Protein AF-D2TXH5-F1 (afdb_monomer_lite)

Organism: NCBI:txid638

Sequence (68 aa):
MVDTFIIELIQPNGLAMDASGYLDWEGLICMEKTGKCTEEHRKLVEEWLKNQGMKKVVTSELFDIWWD

Structure (mmCIF, N/CA/C/O backbone):
data_AF-D2TXH5-F1
#
_entry.id   AF-D2TXH5-F1
#
loop_
_atom_site.group_PDB
_atom_site.id
_atom_site.type_symbol
_atom_site.label_atom_id
_atom_site.label_alt_id
_atom_site.label_comp_id
_atom_site.label_asym_id
_atom_site.label_entity_id
_atom_site.label_seq_id
_atom_site.pdbx_PDB_ins_code
_atom_site.Cartn_x
_atom_site.Cartn_y
_atom_site.Cartn_z
_atom_site.occupancy
_atom_site.B_iso_or_equiv
_atom_site.auth_seq_id
_atom_site.auth_comp_id
_atom_site.auth_asym_id
_atom_site.auth_atom_id
_atom_site.pdbx_PDB_model_num
ATOM 1 N N . MET A 1 1 ? -12.970 10.141 0.296 1.00 76.38 1 MET A N 1
ATOM 2 C CA . MET A 1 1 ? -12.165 9.020 0.835 1.00 76.38 1 MET A CA 1
ATOM 3 C C . MET A 1 1 ? -11.098 8.597 -0.162 1.00 76.38 1 MET A C 1
ATOM 5 O O . MET A 1 1 ? -9.932 8.650 0.195 1.00 76.38 1 MET A O 1
ATOM 9 N N . VAL A 1 2 ? -11.473 8.256 -1.401 1.00 87.25 2 VAL A N 1
ATOM 10 C CA . VAL A 1 2 ? -10.506 7.965 -2.477 1.00 87.25 2 VAL A CA 1
ATOM 11 C C . VAL A 1 2 ? -9.589 9.162 -2.749 1.00 87.25 2 VAL A C 1
ATOM 13 O O . VAL A 1 2 ? -8.378 8.991 -2.764 1.00 87.25 2 VAL A O 1
ATOM 16 N N . ASP A 1 3 ? -10.132 10.380 -2.833 1.00 93.12 3 ASP A N 1
ATOM 17 C CA . ASP A 1 3 ? -9.313 11.589 -3.040 1.00 93.12 3 ASP A CA 1
ATOM 18 C C . ASP A 1 3 ? -8.256 11.781 -1.945 1.00 93.12 3 ASP A C 1
ATOM 20 O O . ASP A 1 3 ? -7.100 12.070 -2.231 1.00 93.12 3 ASP A O 1
ATOM 24 N N . THR A 1 4 ? -8.636 11.563 -0.683 1.00 94.81 4 THR A N 1
ATOM 25 C CA . THR A 1 4 ? -7.728 11.651 0.468 1.00 94.81 4 THR A CA 1
ATOM 26 C C . THR A 1 4 ? -6.614 10.614 0.371 1.00 94.81 4 THR A C 1
ATOM 28 O O . THR A 1 4 ? -5.454 10.951 0.568 1.00 94.81 4 THR A O 1
ATOM 31 N N . PHE A 1 5 ? -6.943 9.374 -0.003 1.00 94.62 5 PHE A N 1
ATOM 32 C CA . PHE A 1 5 ? -5.944 8.328 -0.221 1.00 94.62 5 PHE A CA 1
ATOM 33 C C . PHE A 1 5 ? -4.964 8.704 -1.337 1.00 94.62 5 PHE A C 1
ATOM 35 O O . PHE A 1 5 ? -3.753 8.528 -1.198 1.00 94.62 5 PHE A O 1
ATOM 42 N N . ILE A 1 6 ? -5.476 9.283 -2.424 1.00 95.12 6 ILE A N 1
ATO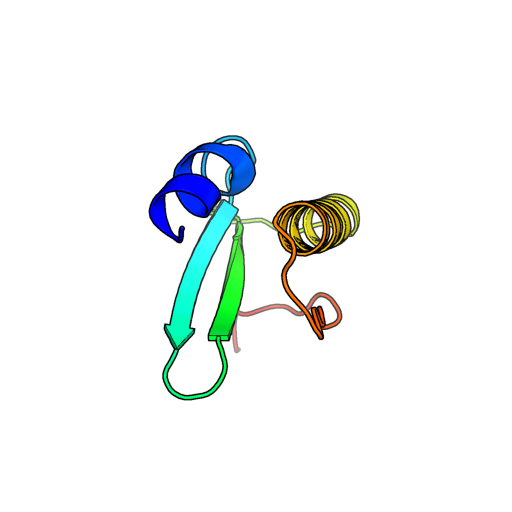M 43 C CA . ILE A 1 6 ? -4.652 9.710 -3.553 1.00 95.12 6 ILE A CA 1
ATOM 44 C C . ILE A 1 6 ? -3.690 10.830 -3.139 1.00 95.12 6 ILE A C 1
ATOM 46 O O . ILE A 1 6 ? -2.493 10.742 -3.412 1.00 95.12 6 ILE A O 1
ATOM 50 N N . ILE A 1 7 ? -4.207 11.860 -2.466 1.00 97.06 7 ILE A N 1
ATOM 51 C CA . ILE A 1 7 ? -3.453 13.064 -2.097 1.00 97.06 7 ILE A CA 1
ATOM 52 C C . ILE A 1 7 ? -2.440 12.781 -0.985 1.00 97.06 7 ILE A C 1
ATOM 54 O O . ILE A 1 7 ? -1.324 13.290 -1.030 1.00 97.06 7 ILE A O 1
ATOM 58 N N . GLU A 1 8 ? -2.814 11.992 0.021 1.00 96.19 8 GLU A N 1
ATOM 59 C CA . GLU A 1 8 ? -1.969 11.774 1.200 1.00 96.19 8 GLU A CA 1
ATOM 60 C C . GLU A 1 8 ? -0.985 10.618 1.031 1.00 96.19 8 GLU A C 1
ATOM 62 O O . GLU A 1 8 ? 0.075 10.633 1.655 1.00 96.19 8 GLU A O 1
ATOM 67 N N . LEU A 1 9 ? -1.320 9.618 0.208 1.00 96.44 9 LEU A N 1
ATOM 68 C CA . LEU A 1 9 ? -0.539 8.389 0.117 1.00 96.44 9 LEU A CA 1
ATOM 69 C C . LEU A 1 9 ? -0.036 8.088 -1.289 1.00 96.44 9 LEU A C 1
ATOM 71 O O . LEU A 1 9 ? 1.157 7.850 -1.456 1.00 96.44 9 LEU A O 1
ATOM 75 N N . ILE A 1 10 ? -0.901 8.084 -2.300 1.00 97.19 10 ILE A N 1
ATOM 76 C CA . ILE A 1 10 ? -0.506 7.612 -3.635 1.00 97.19 10 ILE A CA 1
ATOM 77 C C . ILE A 1 10 ? 0.480 8.588 -4.291 1.00 97.19 10 ILE A C 1
ATOM 79 O O . ILE A 1 10 ? 1.613 8.213 -4.596 1.00 97.19 10 ILE A O 1
ATOM 83 N N . GLN A 1 11 ? 0.097 9.858 -4.437 1.00 96.19 11 GLN A N 1
ATOM 84 C CA . GLN A 1 11 ? 0.918 10.860 -5.125 1.00 96.19 11 GLN A CA 1
ATOM 85 C C . GLN A 1 11 ? 2.247 11.163 -4.410 1.00 96.19 11 GLN A C 1
ATOM 87 O O . GLN A 1 11 ? 3.278 11.180 -5.085 1.00 96.19 11 GLN A O 1
ATOM 92 N N . PRO A 1 12 ? 2.297 11.354 -3.073 1.00 97.19 12 PRO A N 1
ATOM 93 C CA . PRO A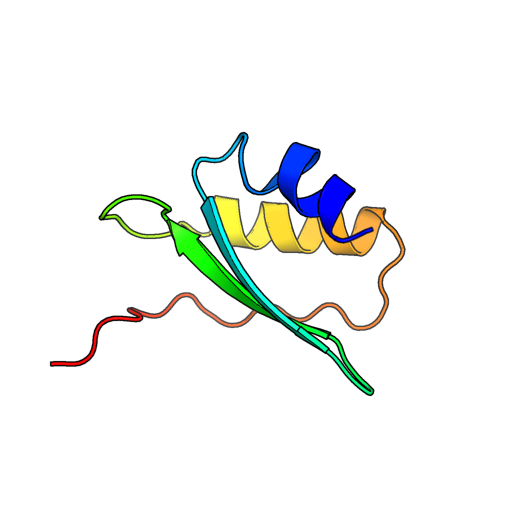 1 12 ? 3.554 11.677 -2.392 1.00 97.19 12 PRO A CA 1
ATOM 94 C C . PRO A 1 12 ? 4.597 10.556 -2.450 1.00 97.19 12 PRO A C 1
ATOM 96 O O . PRO A 1 12 ? 5.791 10.831 -2.355 1.00 97.19 12 PRO A O 1
ATOM 99 N N . ASN A 1 13 ? 4.156 9.306 -2.624 1.00 97.00 13 ASN A N 1
ATOM 100 C CA . ASN A 1 13 ? 5.033 8.137 -2.718 1.00 97.00 13 ASN A CA 1
ATOM 101 C C . ASN A 1 13 ? 5.333 7.731 -4.175 1.00 97.00 13 ASN A C 1
ATOM 103 O O . ASN A 1 13 ? 5.952 6.694 -4.403 1.00 97.00 13 ASN A O 1
ATOM 107 N N . GLY A 1 14 ? 4.917 8.532 -5.168 1.00 96.44 14 GLY A N 1
ATOM 108 C CA . GLY A 1 14 ? 5.148 8.239 -6.589 1.00 96.44 14 GLY A CA 1
ATOM 109 C C . GLY A 1 14 ? 4.459 6.957 -7.066 1.00 96.44 14 GLY A C 1
ATOM 110 O O . GLY A 1 14 ? 4.969 6.261 -7.950 1.00 96.44 14 GLY A O 1
ATOM 111 N N . LEU A 1 15 ? 3.332 6.617 -6.441 1.00 96.81 15 LEU A N 1
ATOM 112 C CA . LEU A 1 15 ? 2.525 5.453 -6.773 1.00 96.81 15 LEU A CA 1
ATOM 113 C C . LEU A 1 15 ? 1.422 5.844 -7.762 1.00 96.81 15 LEU A C 1
ATOM 115 O O . LEU A 1 15 ? 0.996 6.995 -7.835 1.00 96.81 15 LEU A O 1
ATOM 119 N N . ALA A 1 16 ? 0.927 4.854 -8.489 1.00 95.50 16 ALA A N 1
ATOM 120 C CA . ALA A 1 16 ? -0.308 4.914 -9.249 1.00 95.50 16 ALA A CA 1
ATOM 121 C C . ALA A 1 16 ? -1.282 3.869 -8.704 1.00 95.50 16 ALA A C 1
ATOM 123 O O . ALA A 1 16 ? -0.877 2.860 -8.122 1.00 95.50 16 ALA A O 1
ATOM 124 N N . MET A 1 17 ? -2.573 4.128 -8.886 1.00 94.06 17 MET A N 1
ATOM 125 C CA . MET A 1 17 ? -3.634 3.241 -8.436 1.00 94.06 17 MET A CA 1
ATOM 126 C C . MET A 1 17 ? -4.688 3.099 -9.526 1.00 94.06 17 MET A C 1
ATOM 128 O O . MET A 1 17 ? -5.153 4.100 -10.068 1.00 94.06 17 MET A O 1
ATOM 132 N N . ASP A 1 18 ? -5.099 1.863 -9.775 1.00 92.88 18 ASP A N 1
ATOM 133 C CA . ASP A 1 18 ? -6.346 1.538 -10.457 1.00 92.88 18 ASP A CA 1
ATOM 134 C C . ASP A 1 18 ? -7.254 0.834 -9.451 1.00 92.88 18 ASP A C 1
ATOM 136 O O . ASP A 1 18 ? -6.816 -0.085 -8.761 1.00 92.88 18 ASP A O 1
ATOM 140 N N . ALA A 1 19 ? -8.487 1.299 -9.291 1.00 91.81 19 ALA A N 1
ATOM 141 C CA . ALA A 1 19 ? -9.372 0.779 -8.262 1.00 91.81 19 ALA A CA 1
ATOM 142 C C . ALA A 1 19 ? -10.825 0.769 -8.714 1.00 91.81 19 ALA A C 1
ATOM 144 O O . ALA A 1 19 ? -11.312 1.686 -9.376 1.00 91.81 19 ALA A O 1
ATOM 145 N N . SER A 1 20 ? -11.540 -0.255 -8.266 1.00 89.38 20 SER A N 1
ATOM 146 C CA . SER A 1 20 ? -12.971 -0.409 -8.472 1.00 89.38 20 SER A CA 1
ATOM 147 C C . SER A 1 20 ? -13.644 -0.793 -7.158 1.00 89.38 20 SER A C 1
ATOM 149 O O . SER A 1 20 ? -13.007 -1.228 -6.198 1.00 89.38 20 SER A O 1
ATOM 151 N N . GLY A 1 21 ? -14.950 -0.584 -7.068 1.00 85.06 21 GLY A N 1
ATOM 152 C CA . GLY A 1 21 ? -15.679 -0.995 -5.881 1.00 85.06 21 GLY A CA 1
ATOM 153 C C . GLY A 1 21 ? -17.168 -1.092 -6.136 1.00 85.06 21 GLY A C 1
ATOM 154 O O . GLY A 1 21 ? -17.742 -0.253 -6.831 1.00 85.06 21 GLY A O 1
ATOM 155 N N . TYR A 1 22 ? -17.784 -2.117 -5.551 1.00 77.06 22 TYR A N 1
ATOM 156 C CA . TYR A 1 22 ? -19.239 -2.241 -5.493 1.00 77.06 22 TYR A CA 1
ATOM 157 C C . TYR A 1 22 ? -19.692 -2.691 -4.102 1.00 77.06 22 TYR A C 1
ATOM 159 O O . TYR A 1 22 ? -20.192 -1.871 -3.336 1.00 77.06 22 TYR A O 1
ATOM 167 N N . LEU A 1 23 ? -19.482 -3.965 -3.758 1.00 82.62 23 LEU A N 1
ATOM 168 C CA . LEU A 1 23 ? -19.739 -4.494 -2.410 1.00 82.62 23 LEU A CA 1
ATOM 169 C C . LEU A 1 23 ? -18.491 -4.426 -1.529 1.00 82.62 23 LEU A C 1
ATOM 171 O O . LEU A 1 23 ? -18.581 -4.029 -0.371 1.00 82.62 23 LEU A O 1
ATOM 175 N N . ASP A 1 24 ? -17.343 -4.752 -2.116 1.00 85.00 24 ASP A N 1
ATOM 176 C CA . ASP A 1 24 ? -16.016 -4.582 -1.541 1.00 85.00 24 ASP A CA 1
ATOM 177 C C . ASP A 1 24 ? -15.207 -3.622 -2.425 1.00 85.00 24 ASP A C 1
ATOM 179 O O . ASP A 1 24 ? -15.566 -3.365 -3.581 1.00 85.00 24 ASP A O 1
ATOM 183 N N . TRP A 1 25 ? -14.148 -3.046 -1.856 1.00 89.31 25 TRP A N 1
ATOM 184 C CA . TRP A 1 25 ? -13.223 -2.180 -2.580 1.00 89.31 25 TRP A CA 1
ATOM 185 C C . TRP A 1 25 ? -11.961 -2.960 -2.927 1.00 89.31 25 TRP A C 1
ATOM 187 O O . TRP A 1 25 ? -11.334 -3.552 -2.048 1.00 89.31 25 TRP A O 1
ATOM 197 N N . GLU A 1 26 ? -11.593 -2.932 -4.202 1.00 90.88 26 GLU A N 1
ATOM 198 C CA . GLU A 1 26 ? -10.424 -3.618 -4.734 1.00 90.88 26 GLU A CA 1
A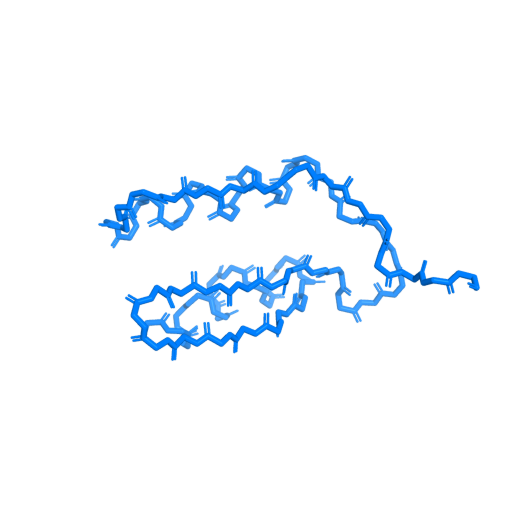TOM 199 C C . GLU A 1 26 ? -9.592 -2.627 -5.542 1.00 90.88 26 GLU A C 1
ATOM 201 O O . GLU A 1 26 ? -10.120 -1.817 -6.309 1.00 90.88 26 GLU A O 1
ATOM 206 N N . GLY A 1 27 ? -8.276 -2.683 -5.371 1.00 92.38 27 GLY A N 1
ATOM 207 C CA . GLY A 1 27 ? -7.365 -1.800 -6.079 1.00 92.38 27 GLY A CA 1
ATOM 208 C C . GLY A 1 27 ? -6.020 -2.451 -6.336 1.00 92.38 27 GLY A C 1
ATOM 209 O O . GLY A 1 27 ? -5.511 -3.215 -5.515 1.00 92.38 27 GLY A O 1
ATOM 210 N N . LEU A 1 28 ? -5.448 -2.116 -7.484 1.00 94.25 28 LEU A N 1
ATOM 211 C CA . LEU A 1 28 ? -4.073 -2.389 -7.849 1.00 94.25 28 LEU A CA 1
ATOM 212 C C . LEU A 1 28 ? -3.257 -1.119 -7.630 1.00 94.25 28 LEU A C 1
ATOM 214 O O . LEU A 1 28 ? -3.624 -0.046 -8.106 1.00 94.25 28 LEU A O 1
ATOM 218 N N . ILE A 1 29 ? -2.133 -1.253 -6.932 1.00 95.25 29 ILE A N 1
ATOM 219 C CA . ILE A 1 29 ? -1.181 -0.165 -6.720 1.00 95.25 29 ILE A CA 1
ATOM 220 C C . ILE A 1 29 ? 0.148 -0.569 -7.343 1.00 95.25 29 ILE A C 1
ATOM 222 O O . ILE A 1 29 ? 0.649 -1.667 -7.103 1.00 95.25 29 ILE A O 1
ATOM 226 N N . CYS A 1 30 ? 0.720 0.329 -8.136 1.00 95.06 30 CYS A N 1
ATOM 227 C CA . CYS A 1 30 ? 2.021 0.156 -8.766 1.00 95.06 30 CYS A CA 1
ATOM 228 C C . CYS A 1 30 ? 2.829 1.458 -8.702 1.00 95.06 30 CYS A C 1
ATOM 230 O O . CYS A 1 30 ? 2.358 2.475 -8.195 1.00 95.06 30 CYS A O 1
ATOM 232 N N . MET A 1 31 ? 4.068 1.437 -9.190 1.00 95.06 31 MET A N 1
ATOM 233 C CA . MET A 1 31 ? 4.837 2.668 -9.378 1.00 95.06 31 MET A CA 1
ATOM 234 C C . MET A 1 31 ? 4.229 3.476 -10.532 1.00 95.06 31 MET A C 1
ATOM 236 O O . MET A 1 31 ? 3.931 2.910 -11.581 1.00 95.06 31 MET A O 1
ATOM 240 N N . GLU A 1 32 ? 4.094 4.797 -10.375 1.00 93.06 32 GLU A N 1
ATOM 241 C CA . GLU A 1 32 ? 3.601 5.678 -11.452 1.00 93.06 32 GLU A CA 1
ATOM 242 C C . GLU A 1 32 ? 4.523 5.640 -12.683 1.00 93.06 32 GLU A C 1
ATOM 244 O O . GLU A 1 32 ? 4.086 5.728 -13.829 1.00 93.06 32 GLU A O 1
ATOM 249 N N . LYS A 1 33 ? 5.825 5.481 -12.437 1.00 92.00 33 LYS A N 1
ATOM 250 C CA . LYS A 1 33 ? 6.864 5.327 -13.460 1.00 92.00 33 LYS A CA 1
ATOM 251 C C . LYS A 1 33 ? 7.406 3.903 -13.441 1.00 92.00 33 LYS A C 1
ATOM 253 O O . LYS A 1 33 ? 7.265 3.197 -12.449 1.00 92.00 33 LYS A O 1
ATOM 258 N N . THR A 1 34 ? 8.088 3.495 -14.512 1.00 88.00 34 THR A N 1
ATOM 259 C CA . THR A 1 34 ? 8.740 2.180 -14.589 1.00 88.00 34 THR A CA 1
ATOM 260 C C . THR A 1 34 ? 9.616 1.927 -13.360 1.00 88.00 34 THR A C 1
ATOM 262 O O . THR A 1 34 ? 10.539 2.688 -13.070 1.00 88.00 34 THR A O 1
ATOM 265 N N . GLY A 1 35 ? 9.320 0.847 -12.643 1.00 89.62 35 GLY A N 1
ATOM 266 C CA . GLY A 1 35 ? 9.962 0.494 -11.385 1.00 89.62 35 GLY A CA 1
ATOM 267 C C . GLY A 1 35 ? 9.226 -0.652 -10.700 1.00 89.62 35 GLY A C 1
ATOM 268 O O . GLY A 1 35 ? 8.268 -1.198 -11.246 1.00 89.62 35 GLY A O 1
ATOM 269 N N . LYS A 1 36 ? 9.678 -1.011 -9.498 1.00 92.88 36 LYS A N 1
ATOM 270 C CA . LYS A 1 36 ? 9.045 -2.037 -8.664 1.00 92.88 36 LYS A CA 1
ATOM 271 C C . LYS A 1 36 ? 8.581 -1.407 -7.358 1.00 92.88 36 LYS A C 1
ATOM 273 O O . LYS A 1 36 ? 9.320 -0.626 -6.759 1.00 92.88 36 LYS A O 1
ATOM 278 N N . CYS A 1 37 ? 7.374 -1.751 -6.920 1.00 95.31 37 CYS A N 1
ATOM 279 C CA . CYS A 1 37 ? 6.966 -1.463 -5.550 1.00 95.31 37 CYS A CA 1
ATOM 280 C C . CYS A 1 37 ? 7.856 -2.242 -4.575 1.00 95.31 37 CYS A C 1
ATOM 282 O O . CYS A 1 37 ? 8.390 -3.296 -4.921 1.00 95.31 37 CYS A O 1
ATOM 284 N N . THR A 1 38 ? 8.010 -1.719 -3.363 1.00 96.31 38 THR A N 1
ATOM 285 C CA . THR A 1 38 ? 8.757 -2.378 -2.294 1.00 96.31 38 THR A CA 1
ATOM 286 C C . THR A 1 38 ? 7.817 -2.792 -1.168 1.00 96.31 38 THR A C 1
ATOM 288 O O . THR A 1 38 ? 6.658 -2.367 -1.110 1.00 96.31 38 THR A O 1
ATOM 291 N N . GLU A 1 39 ? 8.308 -3.630 -0.257 1.00 96.81 39 GLU A N 1
ATOM 292 C CA . GLU A 1 39 ? 7.533 -4.043 0.917 1.00 96.81 39 GLU A CA 1
ATOM 293 C C . GLU A 1 39 ? 7.191 -2.854 1.826 1.00 96.81 39 GLU A C 1
ATOM 295 O O . GLU A 1 39 ? 6.158 -2.860 2.492 1.00 96.81 39 GLU A O 1
ATOM 300 N N . GLU A 1 40 ? 8.006 -1.796 1.823 1.00 96.31 40 GLU A N 1
ATOM 301 C CA . GLU A 1 40 ? 7.695 -0.545 2.515 1.00 96.31 40 GLU A CA 1
ATOM 302 C C . GLU A 1 40 ? 6.444 0.120 1.931 1.00 96.31 40 GLU A C 1
ATOM 304 O O . GLU A 1 40 ? 5.570 0.521 2.697 1.00 96.31 40 GLU A O 1
ATOM 309 N N . HIS A 1 41 ? 6.299 0.175 0.599 1.00 96.88 41 HIS A N 1
ATOM 310 C CA . HIS A 1 41 ? 5.087 0.710 -0.034 1.00 96.88 41 HIS A CA 1
ATOM 311 C C . HIS A 1 41 ? 3.850 -0.111 0.343 1.00 96.88 41 HIS A C 1
ATOM 313 O O . HIS A 1 41 ? 2.811 0.454 0.684 1.00 96.88 41 HIS A O 1
ATOM 319 N N . ARG A 1 42 ? 3.967 -1.446 0.333 1.00 96.94 42 ARG A N 1
ATOM 320 C CA . ARG A 1 42 ? 2.872 -2.347 0.714 1.00 96.94 42 ARG A CA 1
ATOM 321 C C . ARG A 1 42 ? 2.429 -2.122 2.162 1.00 96.94 42 ARG A C 1
ATOM 323 O O . ARG A 1 42 ? 1.233 -1.975 2.414 1.00 96.94 42 ARG A O 1
ATOM 330 N N . LYS A 1 43 ? 3.379 -2.053 3.102 1.00 97.25 43 LYS A N 1
ATOM 331 C CA . LYS A 1 43 ? 3.093 -1.777 4.520 1.00 97.25 43 LYS A CA 1
ATOM 332 C C . LYS A 1 43 ? 2.456 -0.408 4.711 1.00 97.25 43 LYS A C 1
ATOM 334 O O . LYS A 1 43 ? 1.464 -0.301 5.420 1.00 97.25 43 LYS A O 1
ATOM 339 N N . LEU A 1 44 ? 2.984 0.613 4.041 1.00 97.06 44 LEU A N 1
ATOM 340 C CA . LEU A 1 44 ? 2.483 1.982 4.119 1.00 97.06 44 LEU A CA 1
ATOM 341 C C . LEU A 1 44 ? 1.019 2.086 3.656 1.00 97.06 44 LEU A C 1
ATOM 343 O O . LEU A 1 44 ? 0.201 2.697 4.343 1.00 97.06 44 LEU A O 1
ATOM 347 N N . VAL A 1 45 ? 0.666 1.429 2.545 1.00 96.44 45 VAL A N 1
ATOM 348 C CA . VAL A 1 45 ? -0.727 1.308 2.077 1.00 96.44 45 VAL A CA 1
ATOM 349 C C . VAL A 1 45 ? -1.603 0.627 3.129 1.00 96.44 45 VAL A C 1
ATOM 351 O O . VAL A 1 45 ? -2.667 1.139 3.482 1.00 96.44 45 VAL A O 1
ATOM 354 N N . GLU A 1 46 ? -1.165 -0.526 3.634 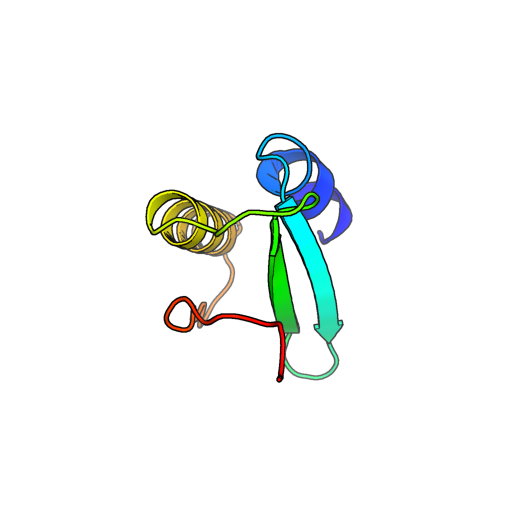1.00 96.50 46 GLU A N 1
ATOM 355 C CA . GLU A 1 46 ? -1.933 -1.316 4.595 1.00 96.50 46 GLU A CA 1
ATOM 356 C C . GLU A 1 46 ? -2.188 -0.552 5.901 1.00 96.50 46 GLU A C 1
ATOM 358 O O . GLU A 1 46 ? -3.311 -0.537 6.412 1.00 96.50 46 GLU A O 1
ATOM 363 N N . GLU A 1 47 ? -1.158 0.104 6.432 1.00 96.81 47 GLU A N 1
ATOM 364 C CA . GLU A 1 47 ? -1.230 0.907 7.649 1.00 96.81 47 GLU A CA 1
ATOM 365 C C . GLU A 1 47 ? -2.153 2.108 7.477 1.00 96.81 47 GLU A C 1
ATOM 367 O O . GLU A 1 47 ? -3.007 2.340 8.333 1.00 96.81 47 GLU A O 1
ATOM 372 N N . TRP A 1 48 ? -2.046 2.843 6.367 1.00 96.56 48 TRP A N 1
ATOM 373 C CA . TRP A 1 48 ? -2.917 3.989 6.122 1.00 96.56 48 TRP A CA 1
ATOM 374 C C . TRP A 1 48 ? -4.385 3.565 6.055 1.00 96.56 48 TRP A C 1
ATOM 376 O O . TRP A 1 48 ? -5.217 4.153 6.743 1.00 96.56 48 TRP A O 1
ATOM 386 N N . LEU A 1 49 ? -4.708 2.495 5.316 1.00 95.00 49 LEU A N 1
ATOM 387 C CA . LEU A 1 49 ? -6.083 1.992 5.215 1.00 95.00 49 LEU A CA 1
ATOM 388 C C . LEU A 1 49 ? -6.638 1.587 6.588 1.00 95.00 49 LEU A C 1
ATOM 390 O O . LEU A 1 49 ? -7.763 1.957 6.937 1.00 95.00 49 LEU A O 1
ATOM 394 N N . LYS A 1 50 ? -5.842 0.880 7.400 1.00 95.69 50 LYS A N 1
ATOM 395 C CA . LYS A 1 50 ? -6.224 0.508 8.772 1.00 95.69 50 LYS A CA 1
ATOM 396 C C . LYS A 1 50 ? -6.417 1.733 9.669 1.00 95.69 50 LYS A C 1
ATOM 398 O O . LYS A 1 50 ? -7.392 1.780 10.417 1.00 95.69 50 LYS A O 1
ATOM 403 N N . ASN A 1 51 ? -5.542 2.733 9.567 1.00 96.19 51 ASN A N 1
ATOM 404 C CA . ASN A 1 51 ? -5.618 3.967 10.354 1.00 96.19 51 ASN A CA 1
ATOM 405 C C . ASN A 1 51 ? -6.845 4.817 9.994 1.00 96.19 51 ASN A C 1
ATOM 407 O O . ASN A 1 51 ? -7.413 5.464 10.870 1.00 96.19 51 ASN A O 1
ATOM 411 N N . GLN A 1 52 ? -7.312 4.751 8.745 1.00 94.44 52 GLN A N 1
ATOM 412 C CA . GLN A 1 52 ? -8.583 5.350 8.316 1.00 94.44 52 GLN A CA 1
ATOM 413 C C . GLN A 1 52 ? -9.821 4.540 8.749 1.00 94.44 52 GLN A C 1
ATOM 415 O O . GLN A 1 52 ? -10.949 4.876 8.389 1.00 94.44 52 GLN A O 1
ATOM 420 N N . GLY A 1 53 ? -9.640 3.468 9.528 1.00 93.19 53 GLY A N 1
ATOM 421 C CA . GLY A 1 53 ? -10.724 2.664 10.088 1.00 93.19 53 GLY A CA 1
ATOM 422 C C . GLY A 1 53 ? -11.294 1.606 9.140 1.00 93.19 53 GLY A C 1
ATOM 423 O O . GLY A 1 53 ? -12.343 1.028 9.448 1.00 93.19 53 GLY A O 1
ATOM 424 N N . MET A 1 54 ? -10.628 1.321 8.012 1.00 91.94 54 MET A N 1
ATOM 425 C CA . MET A 1 54 ? -11.052 0.251 7.107 1.00 91.94 54 MET A CA 1
ATOM 426 C C . MET A 1 54 ? -10.960 -1.108 7.799 1.00 91.94 54 MET A C 1
ATOM 428 O O . MET A 1 54 ? -9.990 -1.436 8.486 1.00 91.94 54 MET A O 1
ATOM 432 N N . LYS A 1 55 ? -11.989 -1.928 7.597 1.00 90.56 55 LYS A N 1
ATOM 433 C CA . LYS A 1 55 ? -12.065 -3.285 8.142 1.00 90.56 55 LYS A CA 1
ATOM 434 C C . LYS A 1 55 ? -11.683 -4.285 7.062 1.00 90.56 55 LYS A C 1
ATOM 436 O O . LYS A 1 55 ? -11.963 -4.056 5.895 1.00 90.56 55 LYS A O 1
ATOM 441 N N . LYS A 1 56 ? -11.103 -5.418 7.475 1.00 92.50 56 LYS A N 1
ATOM 442 C CA . LYS A 1 56 ? -10.698 -6.511 6.571 1.00 92.50 56 LYS A CA 1
ATOM 443 C C . LYS A 1 56 ? -9.733 -6.063 5.458 1.00 92.50 56 LYS A C 1
ATOM 445 O O . LYS A 1 56 ? -9.818 -6.552 4.341 1.00 92.50 56 LYS A O 1
ATOM 450 N N . VAL A 1 57 ? -8.814 -5.145 5.768 1.00 94.44 57 VAL A N 1
ATOM 451 C CA . VAL A 1 57 ? -7.744 -4.748 4.839 1.00 94.44 57 VAL A CA 1
ATOM 452 C C . VAL A 1 57 ? -6.846 -5.956 4.569 1.00 94.44 57 VAL A C 1
ATOM 454 O O . VAL A 1 57 ? -6.315 -6.543 5.512 1.00 94.44 57 VAL A O 1
ATOM 457 N N . VAL A 1 58 ? -6.682 -6.309 3.294 1.00 94.12 5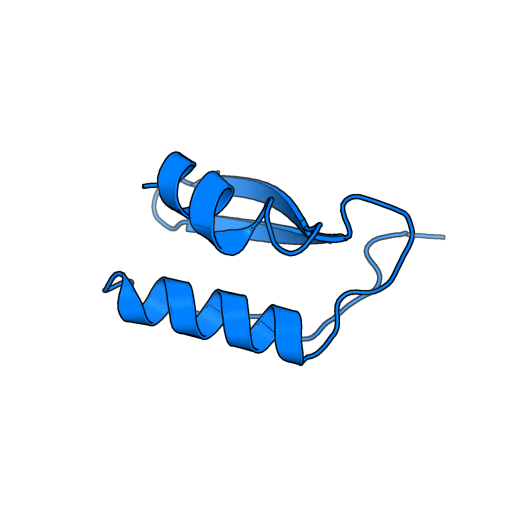8 VAL A N 1
ATOM 458 C CA . VAL A 1 58 ? -5.807 -7.389 2.823 1.00 94.12 58 VAL A CA 1
ATOM 459 C C . VAL A 1 58 ? -4.918 -6.835 1.715 1.00 94.12 58 VAL A C 1
ATOM 461 O O . VAL A 1 58 ? -5.410 -6.167 0.810 1.00 94.12 58 VAL A O 1
ATOM 464 N N . THR A 1 59 ? -3.617 -7.117 1.780 1.00 94.94 59 THR A N 1
ATOM 465 C CA . THR A 1 59 ? -2.655 -6.806 0.715 1.00 94.94 59 THR A CA 1
ATOM 466 C C . THR A 1 59 ? -2.066 -8.103 0.165 1.00 94.94 59 THR A C 1
ATOM 468 O O . THR A 1 59 ? -1.644 -8.974 0.934 1.00 94.94 59 THR A O 1
ATOM 471 N N . SER A 1 60 ? -2.037 -8.252 -1.160 1.00 94.56 60 SER A N 1
ATOM 472 C CA . SER A 1 60 ? -1.356 -9.380 -1.806 1.00 94.56 60 SER A CA 1
ATOM 473 C C . SER A 1 60 ? 0.159 -9.269 -1.644 1.00 94.56 60 SER A C 1
ATOM 475 O O . SER A 1 60 ? 0.684 -8.211 -1.296 1.00 94.56 60 SER A O 1
ATOM 477 N N . GLU A 1 61 ? 0.879 -10.349 -1.938 1.00 94.25 61 GLU A N 1
ATOM 478 C CA . GLU A 1 61 ? 2.312 -10.244 -2.222 1.00 94.25 61 GLU A CA 1
ATOM 479 C C . GLU A 1 61 ? 2.554 -9.347 -3.445 1.00 94.25 61 GLU A C 1
ATOM 481 O O . GLU A 1 61 ? 1.653 -9.132 -4.265 1.00 94.25 61 GLU A O 1
ATOM 486 N N . LEU A 1 62 ? 3.766 -8.800 -3.547 1.00 94.69 62 LEU A N 1
ATOM 487 C CA . LEU A 1 62 ? 4.185 -8.029 -4.711 1.00 94.69 62 LEU A CA 1
ATOM 488 C C . LEU A 1 62 ? 4.359 -8.963 -5.911 1.00 94.69 62 LEU A C 1
ATOM 490 O O . LEU A 1 62 ? 5.010 -10.001 -5.810 1.00 94.69 62 LEU A O 1
ATOM 494 N N . PHE A 1 63 ? 3.811 -8.567 -7.056 1.00 92.00 63 PHE A N 1
ATOM 495 C CA . PHE A 1 63 ? 3.945 -9.296 -8.312 1.00 92.00 63 PHE A CA 1
ATOM 496 C C . PHE A 1 63 ? 4.219 -8.329 -9.465 1.00 92.00 63 PHE A C 1
ATOM 498 O O . PHE A 1 63 ? 3.881 -7.145 -9.400 1.00 92.00 63 PHE A O 1
ATOM 505 N N . ASP A 1 64 ? 4.860 -8.831 -10.518 1.00 89.88 64 ASP A N 1
ATOM 506 C CA . ASP A 1 64 ? 5.081 -8.057 -11.735 1.00 89.88 64 ASP A CA 1
ATOM 507 C C . ASP A 1 64 ? 3.759 -7.990 -12.527 1.00 89.88 64 ASP A C 1
ATOM 509 O O . ASP A 1 64 ? 3.156 -9.010 -12.852 1.00 89.88 64 ASP A O 1
ATOM 513 N N . ILE A 1 65 ? 3.286 -6.771 -12.803 1.00 84.69 65 ILE A N 1
ATOM 514 C CA . ILE A 1 65 ? 2.012 -6.511 -13.508 1.00 84.69 65 ILE A CA 1
ATOM 515 C C . ILE A 1 65 ? 2.141 -6.582 -15.037 1.00 84.69 65 ILE A C 1
ATOM 517 O O . ILE A 1 65 ? 1.143 -6.526 -15.753 1.00 84.69 65 ILE A O 1
ATOM 521 N N . TRP A 1 66 ? 3.374 -6.668 -15.536 1.00 74.62 66 TRP A N 1
ATOM 522 C CA . TRP A 1 66 ? 3.671 -6.822 -16.952 1.00 74.62 66 TRP A CA 1
ATOM 523 C C . TRP A 1 66 ? 3.653 -8.309 -17.301 1.00 74.62 66 TRP A C 1
ATOM 525 O O . TRP A 1 66 ? 4.431 -9.085 -16.754 1.00 74.62 66 TRP A O 1
ATOM 535 N N . TRP A 1 67 ? 2.747 -8.686 -18.199 1.00 63.38 67 TRP A N 1
ATOM 536 C CA . TRP A 1 67 ? 2.778 -9.975 -18.883 1.00 63.38 67 TRP A CA 1
ATOM 537 C C . TRP A 1 67 ? 3.842 -9.949 -19.990 1.00 63.38 67 TRP A C 1
ATOM 539 O O . TRP A 1 67 ? 3.952 -8.936 -20.684 1.00 63.38 67 TRP A O 1
ATOM 549 N N . ASP A 1 68 ? 4.577 -11.052 -20.159 1.00 54.06 68 ASP A N 1
ATOM 550 C CA . ASP A 1 68 ? 5.190 -11.409 -21.453 1.00 54.06 68 ASP A CA 1
ATOM 551 C C . ASP A 1 68 ? 4.107 -11.910 -22.426 1.00 54.06 68 ASP A C 1
ATOM 553 O O . ASP A 1 68 ? 3.198 -12.651 -21.971 1.00 54.06 68 ASP A O 1
#

Secondary structure (DSSP, 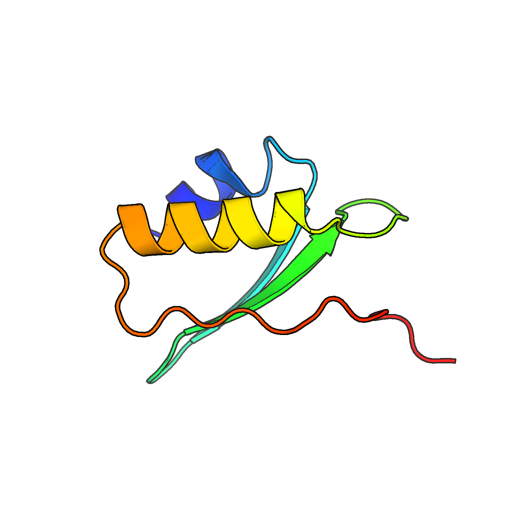8-state):
-HHHHIIIIITTTTEEEEEEESSSEEEEEEESSSS---HHHHHHHHHHHHHTT-SS---PPP------

InterPro domains:
  IPR007416 YggL 50S ribosome-binding protein [PF04320] (2-67)
  IPR007416 YggL 50S ribosome-binding protein [PTHR38778] (2-68)

pLDDT: mean 91.87, std 7.63, range [54.06, 97.25]

Radius of gyration: 11.94 Å; chains: 1; bounding box: 30×24×32 Å

Foldseek 3Di:
DVVCCCVVQAVVVQKDKDWDDDPHIDIDIAHVDPDFDDVVSQVSSQVVCVVVVDPPDDDDPGDDPDDD